Protein AF-A0A1G6G609-F1 (afdb_monomer_lite)

Radius of gyration: 24.91 Å; chains: 1; bounding box: 37×39×72 Å

Sequence (79 aa):
MYSSEDLERFYFQYQTEALPHGESLQSFCVKNKVPYNLFEKWYKDTRKKVVEVKVSGFPADSDNGNPTVEPQSTNKFSP

pLDDT: mean 73.82, std 20.21, range [38.06, 93.88]

Structure (mmCIF, N/CA/C/O backbone):
data_AF-A0A1G6G609-F1
#
_entry.id   AF-A0A1G6G609-F1
#
loop_
_atom_site.group_PDB
_atom_site.id
_atom_site.type_symbol
_atom_site.label_atom_id
_atom_site.label_alt_id
_atom_site.label_comp_id
_atom_site.label_asym_id
_atom_site.label_entity_id
_atom_site.label_seq_id
_atom_site.pdbx_PDB_ins_code
_atom_site.Cartn_x
_atom_site.Cartn_y
_atom_site.Cartn_z
_atom_site.occupancy
_atom_site.B_iso_or_equiv
_atom_site.auth_seq_id
_atom_site.auth_comp_id
_atom_site.auth_asym_id
_atom_site.auth_atom_id
_atom_site.pdbx_PDB_model_num
ATOM 1 N N . MET A 1 1 ? -1.352 5.368 -15.389 1.00 75.81 1 MET A N 1
ATOM 2 C CA . MET A 1 1 ? -0.846 4.206 -14.623 1.00 75.81 1 MET A CA 1
ATOM 3 C C . MET A 1 1 ? -0.453 4.717 -13.250 1.00 75.81 1 MET A C 1
ATOM 5 O O . MET A 1 1 ? 0.073 5.819 -13.208 1.00 75.81 1 MET A O 1
ATOM 9 N N . TYR A 1 2 ? -0.736 3.989 -12.168 1.00 84.19 2 TYR A N 1
ATOM 10 C CA . TYR A 1 2 ? -0.286 4.401 -10.832 1.00 84.19 2 TYR A CA 1
ATOM 11 C C . TYR A 1 2 ? 1.241 4.328 -10.754 1.00 84.19 2 TYR A C 1
ATOM 13 O O . TYR A 1 2 ? 1.826 3.325 -11.171 1.00 84.19 2 TYR A O 1
ATOM 21 N N . SER A 1 3 ? 1.864 5.375 -10.228 1.00 89.25 3 SER A N 1
ATOM 22 C CA . SER A 1 3 ? 3.297 5.414 -9.936 1.00 89.25 3 SER A CA 1
ATOM 23 C C . SER A 1 3 ? 3.577 4.819 -8.555 1.00 89.25 3 SER A C 1
ATOM 25 O O . SER A 1 3 ? 2.674 4.686 -7.729 1.00 89.25 3 SER A O 1
ATOM 27 N N . SER A 1 4 ? 4.840 4.499 -8.263 1.00 88.12 4 SER A N 1
ATOM 28 C CA . SER A 1 4 ? 5.235 4.041 -6.922 1.00 88.12 4 SER A CA 1
ATOM 29 C C . SER A 1 4 ? 4.873 5.051 -5.827 1.00 88.12 4 SER A C 1
ATOM 31 O O . SER A 1 4 ? 4.460 4.637 -4.751 1.00 88.12 4 SER A O 1
ATOM 33 N N . GLU A 1 5 ? 4.978 6.353 -6.114 1.00 91.19 5 GLU A N 1
ATOM 34 C CA . GLU A 1 5 ? 4.600 7.426 -5.183 1.00 91.19 5 GLU A CA 1
ATOM 35 C C . GLU A 1 5 ? 3.085 7.459 -4.918 1.00 91.19 5 GLU A C 1
ATOM 37 O O . GLU A 1 5 ? 2.658 7.635 -3.778 1.00 91.19 5 GLU A O 1
ATOM 42 N N . ASP A 1 6 ? 2.260 7.206 -5.940 1.00 92.06 6 ASP A N 1
ATOM 43 C CA . ASP A 1 6 ? 0.802 7.141 -5.776 1.00 92.06 6 ASP A CA 1
ATOM 44 C C . ASP A 1 6 ? 0.403 5.987 -4.845 1.00 92.06 6 ASP A C 1
ATOM 46 O O . ASP A 1 6 ? -0.480 6.132 -4.000 1.00 92.06 6 ASP A O 1
ATOM 50 N N . LEU A 1 7 ? 1.073 4.839 -4.983 1.00 91.88 7 LEU A N 1
ATOM 51 C C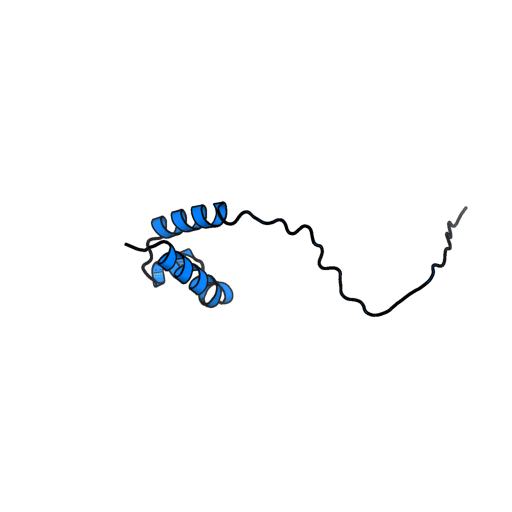A . LEU A 1 7 ? 0.831 3.656 -4.155 1.00 91.88 7 LEU A CA 1
ATOM 52 C C . LEU A 1 7 ? 1.345 3.842 -2.720 1.00 91.88 7 LEU A C 1
ATOM 54 O O . LEU A 1 7 ? 0.714 3.348 -1.786 1.00 91.88 7 LEU A O 1
ATOM 58 N N . GLU A 1 8 ? 2.428 4.598 -2.533 1.00 91.69 8 GLU A N 1
ATOM 59 C CA . GLU A 1 8 ? 2.944 4.960 -1.210 1.00 91.69 8 GLU A CA 1
ATOM 60 C C . GLU A 1 8 ? 1.970 5.860 -0.449 1.00 91.69 8 GLU A C 1
ATOM 62 O O . GLU A 1 8 ? 1.595 5.549 0.683 1.00 91.69 8 GLU A O 1
ATOM 67 N N . ARG A 1 9 ? 1.476 6.920 -1.098 1.00 92.69 9 ARG A N 1
ATOM 68 C CA . ARG A 1 9 ? 0.447 7.801 -0.525 1.00 92.69 9 ARG A CA 1
ATOM 69 C C . ARG A 1 9 ? -0.834 7.033 -0.221 1.00 92.69 9 ARG A C 1
ATOM 71 O O . ARG A 1 9 ? -1.409 7.200 0.849 1.00 92.69 9 ARG A O 1
ATOM 78 N N . PHE A 1 10 ? -1.254 6.153 -1.130 1.00 93.38 10 PHE A N 1
ATOM 79 C CA . PHE A 1 10 ? -2.416 5.293 -0.925 1.00 93.38 10 PHE A CA 1
ATOM 80 C C . PHE A 1 10 ? -2.248 4.365 0.288 1.00 93.38 10 PHE A C 1
ATOM 82 O O . PHE A 1 10 ? -3.177 4.205 1.079 1.00 93.38 10 PHE A O 1
ATOM 89 N N . TYR A 1 11 ? -1.062 3.779 0.469 1.00 91.69 11 TYR A N 1
ATOM 90 C CA . TYR A 1 11 ? -0.768 2.943 1.630 1.00 91.69 11 TYR A CA 1
ATOM 91 C C . TYR A 1 11 ? -0.742 3.748 2.933 1.00 91.69 11 TYR A C 1
ATOM 93 O O . TYR A 1 11 ? -1.294 3.297 3.934 1.00 91.69 11 TYR A O 1
ATOM 101 N N . PHE A 1 12 ? -0.169 4.951 2.918 1.00 92.44 12 PHE A N 1
ATOM 102 C CA . PHE A 1 12 ? -0.196 5.848 4.070 1.00 92.44 12 PHE A CA 1
ATOM 103 C C . PHE A 1 12 ? -1.635 6.210 4.467 1.00 92.44 12 PHE A C 1
ATOM 105 O O . PHE A 1 12 ? -2.001 6.080 5.632 1.00 92.44 12 PHE A O 1
ATOM 112 N N . GLN A 1 13 ? -2.475 6.556 3.487 1.00 93.88 13 GLN A N 1
ATOM 113 C CA . GLN A 1 13 ? -3.901 6.820 3.687 1.00 93.88 13 GLN A CA 1
ATOM 114 C C . GLN A 1 13 ? -4.622 5.611 4.300 1.00 93.88 13 GLN A C 1
ATOM 116 O O . GLN A 1 13 ? -5.398 5.746 5.241 1.00 93.88 13 GLN A O 1
ATOM 121 N N . TYR A 1 14 ? -4.336 4.403 3.803 1.00 92.94 14 TYR A N 1
ATOM 122 C CA . TYR A 1 14 ? -4.872 3.175 4.384 1.00 92.94 14 TYR A CA 1
ATOM 123 C C . TYR A 1 14 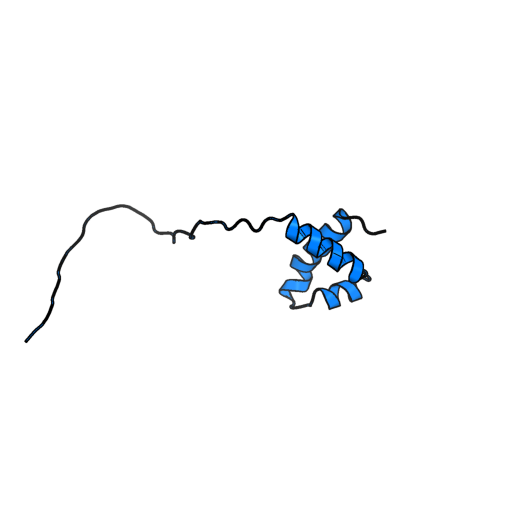? -4.474 3.028 5.862 1.00 92.94 14 TYR A C 1
ATOM 125 O O . TYR A 1 14 ? -5.320 2.695 6.690 1.00 92.94 14 TYR A O 1
ATOM 133 N N . GLN A 1 15 ? -3.213 3.296 6.214 1.00 91.81 15 GLN A N 1
ATOM 134 C CA . GLN A 1 15 ? -2.734 3.187 7.594 1.00 91.81 15 GLN A CA 1
ATOM 135 C C . GLN A 1 15 ? -3.391 4.197 8.542 1.00 91.81 15 GLN A C 1
ATOM 137 O O . GLN A 1 15 ? -3.616 3.863 9.704 1.00 91.81 15 GLN A O 1
ATOM 142 N N . THR A 1 16 ? -3.693 5.409 8.075 1.00 93.06 16 THR A N 1
ATOM 143 C CA . THR A 1 16 ? -4.259 6.476 8.914 1.00 93.06 16 THR A CA 1
ATOM 144 C C . THR A 1 16 ? -5.783 6.474 8.954 1.00 93.06 16 THR A C 1
ATOM 146 O O . THR A 1 16 ? -6.354 6.835 9.979 1.00 93.06 16 THR A O 1
ATOM 149 N N . GLU A 1 17 ? -6.451 6.056 7.879 1.00 92.12 17 GLU A N 1
ATOM 150 C CA . GLU A 1 17 ? -7.909 6.155 7.760 1.00 92.12 17 GLU A CA 1
ATOM 151 C C . GLU A 1 17 ? -8.618 4.808 7.794 1.00 92.12 17 GLU A C 1
ATOM 153 O O . GLU A 1 17 ? -9.671 4.710 8.401 1.00 92.12 17 GLU A O 1
ATOM 158 N N . ALA A 1 18 ? -8.093 3.755 7.174 1.00 91.12 18 ALA A N 1
ATOM 159 C CA . ALA A 1 18 ? -8.807 2.478 7.064 1.00 91.12 18 ALA A CA 1
ATOM 160 C C . ALA A 1 18 ? -8.427 1.500 8.184 1.00 91.12 18 ALA A C 1
ATOM 162 O O . ALA A 1 18 ? -9.295 0.900 8.822 1.00 91.12 18 ALA A O 1
ATOM 163 N N . LEU A 1 19 ? -7.130 1.399 8.478 1.00 89.62 19 LEU A N 1
ATOM 164 C CA . LEU A 1 19 ? -6.577 0.531 9.513 1.00 89.62 19 LEU A CA 1
ATOM 165 C C . LEU A 1 19 ? -7.189 0.766 10.911 1.00 89.62 19 LEU A C 1
ATOM 167 O O . LEU A 1 19 ? -7.596 -0.222 11.524 1.00 89.62 19 LEU A O 1
ATOM 171 N N . PRO A 1 20 ? -7.328 2.008 11.431 1.00 92.75 20 PRO A N 1
ATOM 172 C CA . PRO A 1 20 ? -7.938 2.225 12.749 1.00 92.75 20 PRO A CA 1
ATOM 173 C C . PRO A 1 20 ? -9.431 1.882 12.795 1.00 92.75 20 PRO A C 1
ATOM 175 O O . PRO A 1 20 ? -9.964 1.610 13.867 1.00 92.75 20 PRO A O 1
ATOM 178 N N . HIS A 1 21 ? -10.099 1.847 11.642 1.00 90.19 21 HIS A N 1
ATOM 179 C CA . HIS A 1 21 ? -11.498 1.440 11.529 1.00 90.19 21 HIS A CA 1
ATOM 180 C C . HIS A 1 21 ? -11.648 -0.075 11.310 1.00 90.19 21 HIS A C 1
ATOM 182 O O . HIS A 1 21 ? -12.766 -0.566 11.161 1.00 90.19 21 HIS A O 1
ATOM 188 N N . GLY A 1 22 ? -10.539 -0.825 11.281 1.00 91.19 22 GLY A N 1
ATOM 189 C CA . GLY A 1 22 ? -10.537 -2.261 11.013 1.00 91.19 22 GLY A CA 1
ATOM 190 C C . GLY A 1 22 ? -10.896 -2.617 9.568 1.00 91.19 22 GLY A C 1
ATOM 191 O O . GLY A 1 22 ? -11.251 -3.762 9.290 1.00 91.19 22 GLY A O 1
ATOM 192 N N . GLU A 1 23 ? -10.827 -1.661 8.637 1.00 93.12 23 GLU A N 1
ATOM 193 C CA . GLU A 1 23 ? -11.073 -1.934 7.226 1.00 93.12 23 GLU A CA 1
ATOM 194 C C . GLU A 1 23 ? -9.883 -2.700 6.633 1.00 93.12 23 GLU A C 1
ATOM 196 O O . GLU A 1 23 ? -8.721 -2.337 6.810 1.00 93.12 23 GLU A O 1
ATOM 201 N N . SER A 1 24 ? -10.173 -3.786 5.913 1.00 90.50 24 SER A N 1
ATOM 202 C CA . SER A 1 24 ? -9.132 -4.560 5.241 1.00 90.50 24 SER A CA 1
ATOM 203 C C . SER A 1 24 ? -8.591 -3.815 4.022 1.00 90.50 24 SER A C 1
ATOM 205 O O . SER A 1 24 ? -9.330 -3.172 3.274 1.00 90.50 24 SER A O 1
ATOM 207 N N . LEU A 1 25 ? -7.296 -3.979 3.758 1.00 87.94 25 LEU A N 1
ATOM 208 C CA . LEU A 1 25 ? -6.624 -3.389 2.598 1.00 87.94 25 LEU A CA 1
ATOM 209 C C . LEU A 1 25 ? -7.307 -3.744 1.268 1.00 87.94 25 LEU A C 1
ATOM 211 O O . LEU A 1 25 ? -7.379 -2.921 0.362 1.00 87.94 25 LEU A O 1
ATOM 215 N N . GLN A 1 26 ? -7.859 -4.955 1.161 1.00 89.88 26 GLN A N 1
ATOM 216 C CA . GLN A 1 26 ? -8.604 -5.384 -0.019 1.00 89.88 26 GLN A CA 1
ATOM 217 C C . GLN A 1 26 ? -9.905 -4.585 -0.204 1.00 89.88 26 GLN A C 1
ATOM 219 O O . GLN A 1 26 ? -10.179 -4.139 -1.318 1.00 89.88 26 GLN A O 1
ATOM 224 N N . SER A 1 27 ? -10.672 -4.359 0.871 1.00 91.56 27 SER A N 1
ATOM 225 C CA . SER A 1 27 ? -11.869 -3.502 0.841 1.00 91.56 27 SER A CA 1
ATOM 226 C C . SER A 1 27 ? -11.510 -2.071 0.442 1.00 91.56 27 SER A C 1
ATOM 228 O O . SER A 1 27 ? -12.118 -1.499 -0.466 1.00 91.56 27 SER A O 1
ATOM 230 N N . PHE A 1 28 ? -10.442 -1.536 1.034 1.00 93.06 28 PHE A N 1
ATOM 231 C CA . PHE A 1 28 ? -9.969 -0.189 0.748 1.00 93.06 28 PHE A CA 1
ATOM 232 C C . PHE A 1 28 ? -9.518 -0.023 -0.715 1.00 93.06 28 PHE A C 1
ATOM 234 O O . PHE A 1 28 ? -9.837 0.984 -1.351 1.00 93.06 28 PHE A O 1
ATOM 241 N N . CYS A 1 29 ? -8.850 -1.027 -1.297 1.00 91.25 29 CYS A N 1
ATOM 242 C CA . CYS A 1 29 ? -8.510 -1.051 -2.724 1.00 91.25 29 CYS A CA 1
ATOM 243 C C . CYS A 1 29 ? -9.756 -1.008 -3.618 1.00 91.25 29 CYS A C 1
ATOM 245 O O . CYS A 1 29 ? -9.795 -0.226 -4.566 1.00 91.25 29 CYS A O 1
ATOM 247 N N . VAL A 1 30 ? -10.792 -1.797 -3.307 1.00 90.81 30 VAL A N 1
ATOM 248 C CA . VAL A 1 30 ? -12.052 -1.807 -4.073 1.00 90.81 30 VAL A CA 1
ATOM 249 C C . VAL A 1 30 ? -12.752 -0.450 -3.989 1.00 90.81 30 VAL A C 1
ATOM 251 O O . VAL A 1 30 ? -13.133 0.106 -5.020 1.00 90.81 30 VAL A O 1
ATOM 254 N N . LYS A 1 31 ? -12.856 0.120 -2.784 1.00 91.44 31 LYS A N 1
ATOM 255 C CA . LYS A 1 31 ? -13.475 1.430 -2.531 1.00 91.44 31 LYS A CA 1
ATOM 256 C C . LYS A 1 31 ? -12.802 2.555 -3.319 1.00 91.44 31 LYS A C 1
ATOM 258 O O . LYS A 1 31 ? -13.482 3.391 -3.907 1.00 91.44 31 LYS A O 1
ATOM 263 N N . ASN A 1 32 ? -11.474 2.537 -3.383 1.00 89.56 32 ASN A N 1
ATOM 264 C CA . ASN A 1 32 ? -10.674 3.547 -4.076 1.00 89.56 32 ASN A CA 1
ATOM 265 C C . ASN A 1 32 ? -10.363 3.197 -5.542 1.00 89.56 32 ASN A C 1
ATOM 267 O O . ASN A 1 32 ? -9.610 3.915 -6.198 1.00 89.56 32 ASN A O 1
ATOM 271 N N . LYS A 1 33 ? -10.940 2.108 -6.071 1.00 90.25 33 LYS A N 1
ATOM 272 C CA . LYS A 1 33 ? -10.735 1.624 -7.449 1.00 90.25 33 LYS A CA 1
ATOM 273 C C . LYS A 1 33 ? -9.264 1.361 -7.798 1.00 90.25 33 LYS A C 1
ATOM 275 O O . LYS A 1 33 ? -8.869 1.454 -8.959 1.00 90.25 33 LYS A O 1
ATOM 280 N N . VAL A 1 34 ? -8.462 0.994 -6.801 1.00 89.62 34 VAL A N 1
ATOM 281 C CA . VAL A 1 34 ? -7.061 0.613 -6.990 1.00 89.62 34 VAL A CA 1
ATOM 282 C C . VAL A 1 34 ? -7.005 -0.874 -7.357 1.00 89.62 34 VAL A C 1
ATOM 284 O O . VAL A 1 34 ? -7.510 -1.711 -6.603 1.00 89.62 34 VAL A O 1
ATOM 287 N N . PRO A 1 35 ? -6.391 -1.252 -8.494 1.00 90.38 35 PRO A N 1
ATOM 288 C CA . PRO A 1 35 ? -6.269 -2.654 -8.875 1.00 90.38 35 PRO A CA 1
ATOM 289 C C . PRO A 1 35 ? -5.430 -3.428 -7.851 1.00 90.38 35 PRO A C 1
ATOM 291 O O . PRO A 1 35 ? -4.234 -3.173 -7.703 1.00 90.38 35 PRO A O 1
ATOM 294 N N . TYR A 1 36 ? -6.033 -4.418 -7.186 1.00 88.88 36 TYR A N 1
ATOM 295 C CA . TYR A 1 36 ? -5.367 -5.179 -6.121 1.00 88.88 36 TYR A CA 1
ATOM 296 C C . TYR A 1 36 ? -4.056 -5.832 -6.584 1.00 88.88 36 TYR A C 1
ATOM 298 O O . TYR A 1 36 ? -3.051 -5.735 -5.895 1.00 88.88 36 TYR A O 1
ATOM 306 N N . ASN A 1 37 ? -4.024 -6.400 -7.795 1.00 90.25 37 ASN A N 1
ATOM 307 C CA . ASN A 1 37 ? -2.823 -7.030 -8.364 1.00 90.25 37 ASN A CA 1
ATOM 308 C C . ASN A 1 37 ? -1.626 -6.073 -8.495 1.00 90.25 37 ASN A C 1
ATOM 310 O O . ASN A 1 37 ? -0.475 -6.500 -8.415 1.00 90.25 37 ASN A O 1
ATOM 314 N N . LEU A 1 38 ? -1.887 -4.786 -8.739 1.00 90.00 38 LEU A N 1
ATOM 315 C CA . LEU A 1 38 ? -0.840 -3.773 -8.835 1.00 90.00 38 LEU A CA 1
ATOM 316 C C . LEU A 1 38 ? -0.324 -3.409 -7.444 1.00 90.00 38 LEU A C 1
ATOM 318 O O . LEU A 1 38 ? 0.886 -3.404 -7.217 1.00 90.00 38 LEU A O 1
ATOM 322 N N . PHE A 1 39 ? -1.251 -3.159 -6.518 1.00 89.50 3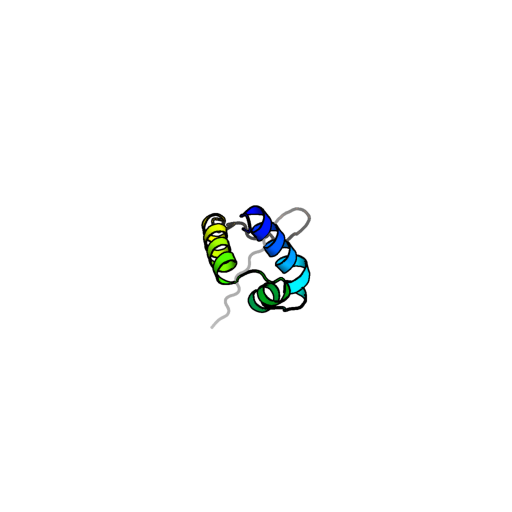9 PHE A N 1
ATOM 323 C CA . PHE A 1 39 ? -0.920 -2.838 -5.136 1.00 89.50 39 PHE A CA 1
ATOM 324 C C . PHE A 1 39 ? -0.171 -3.989 -4.456 1.00 89.50 39 PHE A C 1
ATOM 326 O O . PHE A 1 39 ? 0.810 -3.755 -3.764 1.00 89.50 39 PHE A O 1
ATOM 333 N N . GLU A 1 40 ? -0.571 -5.238 -4.698 1.00 88.75 40 GLU A N 1
ATOM 334 C CA . GLU A 1 40 ? 0.063 -6.421 -4.115 1.00 88.75 40 GLU A CA 1
ATOM 335 C C . GLU A 1 40 ? 1.538 -6.549 -4.531 1.00 88.75 40 GLU A C 1
ATOM 337 O O . GLU A 1 40 ? 2.401 -6.819 -3.690 1.00 88.75 40 GLU A O 1
ATOM 342 N N . LYS A 1 41 ? 1.844 -6.310 -5.815 1.00 90.69 41 LYS A N 1
ATOM 343 C CA . LYS A 1 41 ? 3.225 -6.297 -6.321 1.00 90.69 41 LYS A CA 1
ATOM 344 C C . LYS A 1 41 ? 4.041 -5.194 -5.657 1.00 90.69 41 LYS A C 1
ATOM 346 O O . LYS A 1 41 ? 5.091 -5.479 -5.088 1.00 90.69 41 LYS A O 1
ATOM 351 N N . TRP A 1 42 ? 3.520 -3.966 -5.664 1.00 91.00 42 TRP A N 1
ATOM 352 C CA . TRP A 1 42 ? 4.186 -2.830 -5.030 1.00 91.00 42 TRP A CA 1
ATOM 353 C C . TRP A 1 42 ? 4.403 -3.060 -3.531 1.00 91.00 42 TRP A C 1
ATOM 355 O O . TRP A 1 42 ? 5.502 -2.849 -3.038 1.00 91.00 42 TRP A O 1
ATOM 365 N N . TYR A 1 43 ? 3.406 -3.579 -2.814 1.00 87.62 43 TYR A N 1
ATOM 366 C CA . TYR A 1 43 ? 3.495 -3.851 -1.381 1.00 87.62 43 TYR A CA 1
ATOM 367 C C . TYR A 1 43 ? 4.592 -4.871 -1.063 1.00 87.62 43 TYR A C 1
ATOM 369 O O . TYR A 1 43 ? 5.399 -4.649 -0.160 1.00 87.62 43 TYR A O 1
ATOM 377 N N . LYS A 1 44 ? 4.677 -5.966 -1.831 1.00 87.69 44 LYS A N 1
ATOM 378 C CA . LYS A 1 44 ? 5.747 -6.968 -1.691 1.00 87.69 44 LYS A CA 1
ATOM 379 C C . LYS A 1 44 ? 7.124 -6.367 -1.981 1.00 87.69 44 LYS A C 1
ATOM 381 O O . LYS A 1 44 ? 8.066 -6.642 -1.240 1.00 87.69 44 LYS A O 1
ATOM 386 N N . ASP A 1 45 ? 7.246 -5.544 -3.018 1.00 86.62 45 ASP A N 1
ATOM 387 C CA . ASP A 1 45 ? 8.513 -4.903 -3.379 1.00 86.62 45 ASP A CA 1
ATOM 388 C C . ASP A 1 45 ? 8.949 -3.863 -2.336 1.00 86.62 45 ASP A C 1
ATOM 390 O O . ASP A 1 45 ? 10.115 -3.838 -1.936 1.00 86.62 45 ASP A O 1
ATOM 394 N N . THR A 1 46 ? 8.018 -3.060 -1.822 1.00 82.62 46 THR A N 1
ATOM 395 C CA . THR A 1 46 ? 8.264 -2.081 -0.756 1.00 82.62 46 THR A CA 1
ATOM 396 C C . THR A 1 46 ? 8.638 -2.774 0.553 1.00 82.62 46 THR A C 1
ATOM 398 O O . THR A 1 46 ? 9.625 -2.392 1.172 1.00 82.62 46 THR A O 1
ATOM 401 N N . ARG A 1 47 ? 7.947 -3.852 0.951 1.00 76.38 47 ARG A N 1
ATOM 402 C CA . ARG A 1 47 ? 8.283 -4.634 2.161 1.00 76.38 47 ARG A CA 1
ATOM 403 C C . ARG A 1 47 ? 9.617 -5.375 2.061 1.00 76.38 47 ARG A C 1
ATOM 405 O O . ARG A 1 47 ? 10.235 -5.609 3.086 1.00 76.38 47 ARG A O 1
ATOM 412 N N . LYS A 1 48 ? 10.074 -5.738 0.859 1.00 70.88 48 LYS A N 1
ATOM 413 C CA . LYS A 1 48 ? 11.421 -6.301 0.654 1.00 70.88 48 LYS A CA 1
ATOM 414 C C . LYS A 1 48 ? 12.519 -5.240 0.733 1.00 70.88 48 LYS A C 1
ATOM 416 O O . LYS A 1 48 ? 13.614 -5.541 1.195 1.00 70.88 48 LYS A O 1
ATOM 421 N N . LYS A 1 49 ? 12.245 -4.020 0.258 1.00 64.12 49 LYS A N 1
ATOM 422 C CA . LYS A 1 49 ? 13.181 -2.885 0.333 1.00 64.12 49 LYS A CA 1
ATOM 423 C C . LYS A 1 49 ? 13.287 -2.312 1.740 1.00 64.12 49 LYS A C 1
ATOM 425 O O . LYS A 1 49 ? 14.379 -1.945 2.164 1.00 64.12 49 LYS A O 1
ATOM 430 N N . VAL A 1 50 ? 12.167 -2.254 2.458 1.00 63.03 50 VAL A N 1
ATOM 431 C CA . VAL A 1 50 ? 12.135 -1.979 3.894 1.00 63.03 50 VAL A CA 1
ATOM 432 C C . VAL A 1 50 ? 12.669 -3.226 4.588 1.00 63.03 50 VAL A C 1
ATOM 434 O O . VAL A 1 50 ? 11.907 -4.075 5.039 1.00 63.03 50 VAL A O 1
ATOM 437 N N . VAL A 1 51 ? 13.997 -3.372 4.611 1.00 55.72 51 VAL A N 1
ATOM 438 C CA . VAL A 1 51 ? 14.679 -4.340 5.472 1.00 55.72 51 VAL A CA 1
ATOM 439 C C . VAL A 1 51 ? 14.050 -4.207 6.854 1.00 55.72 51 VAL A C 1
ATOM 441 O O . VAL A 1 51 ? 14.032 -3.109 7.411 1.00 55.72 51 VAL A O 1
ATOM 444 N N . GLU A 1 52 ? 13.495 -5.299 7.385 1.00 52.34 52 GLU A N 1
ATOM 445 C CA . GLU A 1 52 ? 13.098 -5.362 8.788 1.00 52.34 52 GLU A CA 1
ATOM 446 C C . GLU A 1 52 ? 14.347 -5.080 9.620 1.00 52.34 52 GLU A C 1
ATOM 448 O O . GLU A 1 52 ? 15.175 -5.957 9.871 1.00 52.34 52 GLU A O 1
ATOM 453 N N . VAL A 1 53 ? 14.513 -3.821 10.019 1.00 55.56 53 VAL A N 1
ATOM 454 C CA . VAL A 1 53 ? 15.481 -3.454 11.035 1.00 55.56 53 VAL A CA 1
ATOM 455 C C . VAL A 1 53 ? 14.950 -4.086 12.312 1.00 55.56 53 VAL A C 1
ATOM 457 O O . VAL A 1 53 ? 14.071 -3.541 12.975 1.00 55.56 53 VAL A O 1
ATOM 460 N N . LYS A 1 54 ? 15.460 -5.275 12.645 1.00 51.62 54 LYS A N 1
ATOM 461 C CA . LYS A 1 54 ? 15.440 -5.769 14.019 1.00 51.62 54 LYS A CA 1
ATOM 462 C C . LYS A 1 54 ? 16.193 -4.735 14.843 1.00 51.62 54 LYS A C 1
ATOM 464 O O . LYS A 1 54 ? 17.420 -4.747 14.903 1.00 51.62 54 LYS A O 1
ATOM 469 N N . VAL A 1 55 ? 15.458 -3.799 15.431 1.00 54.81 55 VAL A N 1
ATOM 470 C CA . VAL A 1 55 ? 16.012 -2.912 16.443 1.00 54.81 55 VAL A CA 1
ATOM 471 C C . VAL A 1 55 ? 16.254 -3.794 17.666 1.00 54.81 55 VAL A C 1
ATOM 473 O O . VAL A 1 55 ? 15.336 -4.085 18.426 1.00 54.81 55 VAL A O 1
ATOM 476 N N . SER A 1 56 ? 17.483 -4.287 17.827 1.00 53.97 56 SER A N 1
ATOM 477 C CA . SER A 1 56 ? 17.954 -4.902 19.073 1.00 53.97 56 SER A CA 1
ATOM 478 C C . SER A 1 56 ? 18.145 -3.802 20.115 1.00 53.97 56 SER A C 1
ATOM 480 O O . SER A 1 56 ? 19.262 -3.430 20.455 1.00 53.97 56 SER A O 1
ATOM 482 N N . GLY A 1 57 ? 17.041 -3.229 20.567 1.00 52.44 57 GLY A N 1
ATOM 483 C CA . GLY A 1 57 ? 16.996 -2.238 21.623 1.00 52.44 57 GLY A CA 1
ATOM 484 C C . GLY A 1 57 ? 15.715 -2.481 22.384 1.00 52.44 57 GLY A C 1
ATOM 485 O O . GLY A 1 57 ? 14.657 -2.017 21.971 1.00 52.44 57 GLY A O 1
ATOM 486 N N . PHE A 1 58 ? 15.813 -3.266 23.456 1.00 53.81 58 PHE A N 1
ATOM 487 C CA . PHE A 1 58 ? 14.797 -3.273 24.499 1.00 53.81 58 PHE A CA 1
ATOM 488 C C . PHE A 1 58 ? 14.435 -1.811 24.809 1.00 53.81 58 PHE A C 1
ATOM 490 O O . PHE A 1 58 ? 15.363 -1.009 24.968 1.00 53.81 58 PHE A O 1
ATOM 497 N N . PRO A 1 59 ? 13.149 -1.427 24.890 1.00 50.34 59 PRO A N 1
ATOM 498 C CA . PRO A 1 59 ? 12.816 -0.210 25.603 1.00 50.34 59 PRO A CA 1
ATOM 499 C C . PRO A 1 59 ? 13.302 -0.451 27.031 1.00 50.34 59 PRO A C 1
ATOM 501 O O . PRO A 1 59 ? 12.737 -1.266 27.750 1.00 50.34 59 PRO A O 1
ATOM 504 N N . ALA A 1 60 ? 14.435 0.151 27.392 1.00 51.03 60 ALA A N 1
ATOM 505 C CA . ALA A 1 60 ? 14.822 0.232 28.783 1.00 51.03 60 ALA A CA 1
ATOM 506 C C . ALA A 1 60 ? 13.697 1.014 29.455 1.00 51.03 60 ALA A C 1
ATOM 508 O O . ALA A 1 60 ? 13.479 2.190 29.145 1.00 51.03 60 ALA A O 1
ATOM 509 N N . ASP A 1 61 ? 12.924 0.304 30.269 1.00 52.53 61 ASP A N 1
ATOM 510 C CA . ASP A 1 61 ? 11.891 0.871 31.109 1.00 52.53 61 ASP A CA 1
ATOM 511 C C . ASP A 1 61 ? 12.472 2.092 31.831 1.00 52.53 61 ASP A C 1
ATOM 513 O O . ASP A 1 61 ? 13.590 2.070 32.351 1.00 52.53 61 ASP A O 1
ATOM 517 N N . SER A 1 62 ? 11.741 3.201 31.773 1.00 53.50 62 SER A N 1
ATOM 518 C CA . SER A 1 62 ? 12.121 4.434 32.452 1.00 53.50 62 SER A CA 1
ATOM 519 C C . SER A 1 62 ? 12.220 4.185 33.954 1.00 53.50 62 SER A C 1
ATOM 521 O O . SER A 1 62 ? 11.219 3.793 34.544 1.00 53.50 62 SER A O 1
ATOM 523 N N . ASP A 1 63 ? 13.351 4.504 34.587 1.00 45.88 63 ASP A N 1
ATOM 524 C CA . ASP A 1 63 ? 13.309 4.956 35.976 1.00 45.88 63 ASP A CA 1
ATOM 525 C C . ASP A 1 63 ? 14.443 5.926 36.332 1.00 45.88 63 ASP A C 1
ATOM 527 O O . ASP A 1 63 ? 15.557 5.897 35.808 1.00 45.88 63 ASP A O 1
ATOM 531 N N . ASN A 1 64 ? 14.062 6.859 37.188 1.00 47.59 64 ASN A N 1
ATOM 532 C CA . ASN A 1 64 ? 14.709 8.096 37.575 1.00 47.59 64 ASN A CA 1
ATOM 533 C C . ASN A 1 64 ? 15.681 7.842 38.751 1.00 47.59 64 ASN A C 1
ATOM 535 O O . ASN A 1 64 ? 15.296 7.206 39.718 1.00 47.59 64 ASN A O 1
ATOM 539 N N . GLY A 1 65 ? 16.892 8.415 38.726 1.00 40.38 65 GLY A N 1
ATOM 540 C CA . GLY A 1 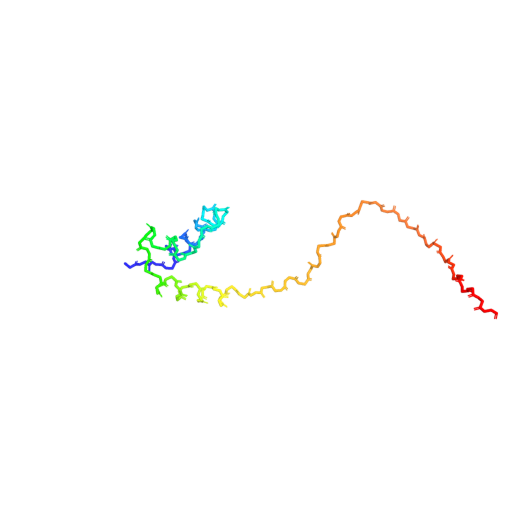65 ? 17.688 8.714 39.93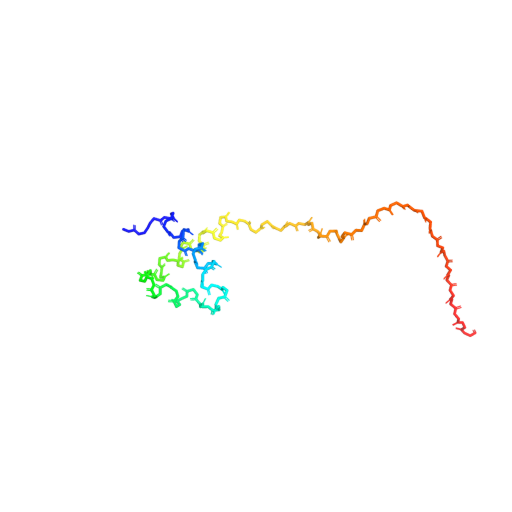6 1.00 40.38 65 GLY A CA 1
ATOM 541 C C . GLY A 1 65 ? 18.374 7.567 40.718 1.00 40.38 65 GLY A C 1
ATOM 542 O O . GLY A 1 65 ? 17.781 6.975 41.601 1.00 40.38 65 GLY A O 1
ATOM 543 N N . ASN A 1 66 ? 19.678 7.367 40.460 1.00 42.00 66 ASN A N 1
ATOM 544 C CA . ASN A 1 66 ? 20.829 7.235 41.399 1.00 42.00 66 ASN A CA 1
ATOM 545 C C . ASN A 1 66 ? 20.642 6.676 42.852 1.00 42.00 66 ASN A C 1
ATOM 547 O O . ASN A 1 66 ? 19.759 7.146 43.561 1.00 42.00 66 ASN A O 1
ATOM 551 N N . PRO A 1 67 ? 21.694 6.095 43.481 1.00 58.75 67 PRO A N 1
ATOM 552 C CA . PRO A 1 67 ? 22.419 4.834 43.262 1.00 58.75 67 PRO A CA 1
ATOM 553 C C . PRO A 1 67 ? 22.326 3.887 44.498 1.00 58.75 67 PRO A C 1
ATOM 555 O O . PRO A 1 67 ? 21.720 4.219 45.511 1.00 58.75 67 PRO A O 1
ATOM 558 N N . THR A 1 68 ? 23.088 2.784 44.460 1.00 40.00 68 THR A N 1
ATOM 559 C CA . THR A 1 68 ? 23.747 2.161 45.635 1.00 40.00 68 THR A CA 1
ATOM 560 C C . THR A 1 68 ? 23.004 1.033 46.379 1.00 40.00 68 THR A C 1
ATOM 562 O O . THR A 1 68 ? 21.983 1.227 47.023 1.00 40.00 68 THR A O 1
ATOM 565 N N . VAL A 1 69 ? 23.699 -0.115 46.343 1.00 46.31 69 VAL A N 1
ATOM 566 C CA . VAL A 1 69 ? 23.843 -1.247 47.288 1.00 46.31 69 VAL A CA 1
ATOM 567 C C . VAL A 1 69 ? 22.773 -2.336 47.420 1.00 46.31 69 VAL A C 1
ATOM 569 O O . VAL A 1 69 ? 21.602 -2.102 47.688 1.00 46.31 69 VAL A O 1
ATOM 572 N N . GLU A 1 70 ? 23.290 -3.568 47.301 1.00 46.47 70 GLU A N 1
ATOM 573 C CA . GLU A 1 70 ? 22.750 -4.851 47.767 1.00 46.47 70 GLU A CA 1
ATOM 574 C C . GLU A 1 70 ? 22.083 -4.779 49.154 1.00 46.47 70 GLU A C 1
ATOM 576 O O . GLU A 1 70 ? 22.452 -3.962 50.002 1.00 46.47 70 GLU A O 1
ATOM 581 N N . PRO A 1 71 ? 21.219 -5.763 49.457 1.00 45.47 71 PRO A N 1
ATOM 582 C CA . PRO A 1 71 ? 21.715 -6.774 50.388 1.00 45.47 71 PRO A CA 1
ATOM 583 C C . PRO A 1 71 ? 21.420 -8.220 49.967 1.00 45.47 71 PRO A C 1
ATOM 585 O O . PRO A 1 71 ? 20.330 -8.584 49.526 1.00 45.47 71 PRO A O 1
ATOM 588 N N . GLN A 1 72 ? 22.432 -9.053 50.195 1.00 45.34 72 GLN A N 1
ATOM 589 C CA . GLN A 1 72 ? 22.370 -10.505 50.311 1.00 45.34 72 GLN A CA 1
ATOM 590 C C . GLN A 1 72 ? 21.337 -10.938 51.366 1.00 45.34 72 GLN A C 1
ATOM 592 O O . GLN A 1 72 ? 21.272 -10.338 52.434 1.00 45.34 72 GLN A O 1
ATOM 597 N N . SER A 1 73 ? 20.639 -12.054 51.139 1.00 46.06 73 SER A N 1
ATOM 598 C CA . SER A 1 73 ? 20.699 -13.192 52.073 1.00 46.06 73 SER A CA 1
ATOM 599 C C . SER A 1 73 ? 19.998 -14.420 51.490 1.00 46.06 73 SER A C 1
ATOM 601 O O . SER A 1 73 ? 18.834 -14.383 51.094 1.00 46.06 73 SER A O 1
ATOM 603 N N . THR A 1 74 ? 20.730 -15.529 51.440 1.00 42.28 74 THR A N 1
ATOM 604 C CA . THR A 1 74 ? 20.235 -16.846 51.044 1.00 42.28 74 THR A CA 1
ATOM 605 C C . THR A 1 74 ? 19.700 -17.566 52.278 1.00 42.28 74 THR A C 1
ATOM 607 O O . THR A 1 74 ? 20.467 -18.039 53.108 1.00 42.28 74 THR A O 1
ATOM 610 N N . ASN A 1 75 ? 18.380 -17.714 52.383 1.00 41.97 75 ASN A N 1
ATOM 611 C CA . ASN A 1 75 ? 17.777 -18.630 53.350 1.00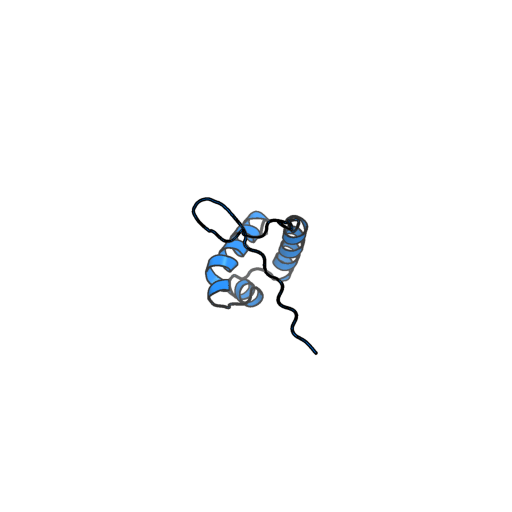 41.97 75 ASN A CA 1
ATOM 612 C C . ASN A 1 75 ? 17.336 -19.903 52.616 1.00 41.97 75 ASN A C 1
ATOM 614 O O . ASN A 1 75 ? 16.261 -19.949 52.021 1.00 41.97 75 ASN A O 1
ATOM 618 N N . LYS A 1 76 ? 18.172 -20.949 52.661 1.00 45.47 76 LYS A N 1
ATOM 619 C CA . LYS A 1 76 ? 17.741 -22.327 52.388 1.00 45.47 76 LYS A CA 1
ATOM 620 C C . LYS A 1 76 ? 17.350 -22.978 53.712 1.00 45.47 76 LYS A C 1
ATOM 622 O O . LYS A 1 76 ? 18.186 -23.129 54.596 1.00 45.47 76 LYS A O 1
ATOM 627 N N . PHE A 1 77 ? 16.076 -23.334 53.830 1.00 40.72 77 PHE A N 1
ATOM 628 C CA . PHE A 1 77 ? 15.510 -24.051 54.966 1.00 40.72 77 PHE A CA 1
ATOM 629 C C . PHE A 1 77 ? 15.458 -25.560 54.666 1.00 40.72 77 PHE A C 1
ATOM 631 O O . PHE A 1 77 ? 14.742 -25.968 53.755 1.00 40.72 77 PHE A O 1
ATOM 638 N N . SER A 1 78 ? 16.190 -26.321 55.495 1.00 38.06 78 SER A N 1
ATOM 639 C CA . SER A 1 78 ? 15.870 -27.656 56.048 1.00 38.06 78 SER A CA 1
ATOM 640 C C . SER A 1 78 ? 15.857 -28.907 55.155 1.00 38.06 78 SER A C 1
ATOM 642 O O . SER A 1 78 ? 15.774 -28.793 53.932 1.00 38.06 78 SER A O 1
ATOM 644 N N . PRO A 1 79 ? 15.901 -30.123 55.755 1.00 61.22 79 PRO A N 1
ATOM 645 C CA . PRO A 1 79 ? 15.809 -30.486 57.188 1.00 61.22 79 PRO A CA 1
ATOM 646 C C . PRO A 1 79 ? 17.112 -30.895 57.883 1.00 61.22 79 PRO A C 1
ATOM 648 O O . PRO A 1 79 ? 18.031 -31.409 57.211 1.00 61.22 79 PRO A O 1
#

Foldseek 3Di:
DDDLVNLVVLVVCCVVPVVVVVHDPVNSCVVVVNDPVVSVVSVVVVVVVPPPPPPPDDPPPDDDDDDDDDDDDDDDDDD

Secondary structure (DSSP, 8-state):
---HHHHHHHHHHIIIIIGGGT--HHHHHHHTT--HHHHHHHHHHHHHHS-----------------------------

Organism: Bacteroides ovatus (NCBI:txid28116)